Protein AF-A0A3C0MXS0-F1 (afdb_monomer_lite)

Structure (mmCIF, N/CA/C/O backbone):
data_AF-A0A3C0MXS0-F1
#
_entry.id   AF-A0A3C0MXS0-F1
#
loop_
_atom_site.group_PDB
_atom_site.id
_atom_site.type_symbol
_atom_site.label_atom_id
_atom_site.label_alt_id
_atom_site.label_comp_id
_atom_site.label_asym_id
_atom_site.label_entity_id
_atom_site.label_seq_id
_atom_site.pdbx_PDB_ins_code
_atom_site.Cartn_x
_atom_site.Cartn_y
_atom_site.Cartn_z
_atom_site.occupancy
_atom_site.B_iso_or_equiv
_atom_site.auth_seq_id
_atom_site.auth_comp_id
_atom_site.auth_asym_id
_atom_site.auth_atom_id
_atom_site.pdbx_PDB_model_num
ATOM 1 N N . MET A 1 1 ? -32.511 -9.472 58.528 1.00 50.16 1 MET A N 1
ATOM 2 C CA . MET A 1 1 ? -31.928 -8.180 58.091 1.00 50.16 1 MET A CA 1
ATOM 3 C C . MET A 1 1 ? -30.620 -8.311 57.289 1.00 50.16 1 MET A C 1
ATOM 5 O O . MET A 1 1 ? -30.371 -7.444 56.470 1.00 50.16 1 MET A O 1
ATOM 9 N N . LYS A 1 2 ? -29.825 -9.393 57.421 1.00 52.72 2 LYS A N 1
ATOM 10 C CA . LYS A 1 2 ? -28.572 -9.593 56.649 1.00 52.72 2 LYS A CA 1
ATOM 11 C C . LYS A 1 2 ? -28.756 -9.809 55.130 1.00 52.72 2 LYS A C 1
ATOM 13 O O . LYS A 1 2 ? -27.962 -9.302 54.353 1.00 52.72 2 LYS A O 1
ATOM 18 N N . LEU A 1 3 ? -29.851 -10.447 54.701 1.00 53.03 3 LEU A N 1
ATOM 19 C CA . LEU A 1 3 ? -30.110 -10.783 53.286 1.00 53.03 3 LEU A CA 1
ATOM 20 C C . LEU A 1 3 ? -30.201 -9.564 52.338 1.00 53.03 3 LEU A C 1
ATOM 22 O O . LEU A 1 3 ? -29.923 -9.681 51.147 1.00 53.03 3 LEU A O 1
ATOM 26 N N . PHE A 1 4 ? -30.607 -8.397 52.853 1.00 53.41 4 PHE A N 1
ATOM 27 C CA . PHE A 1 4 ? -30.662 -7.153 52.074 1.00 53.41 4 PHE A CA 1
ATOM 28 C C . PHE A 1 4 ? -29.272 -6.540 51.861 1.00 53.41 4 PHE A C 1
ATOM 30 O O . PHE A 1 4 ? -29.034 -5.938 50.819 1.00 53.41 4 PHE A O 1
ATOM 37 N N . SER A 1 5 ? -28.350 -6.743 52.808 1.00 65.69 5 SER A N 1
ATOM 38 C CA . SER A 1 5 ? -26.975 -6.239 52.731 1.00 65.69 5 SER A CA 1
ATOM 39 C C . SER A 1 5 ? -26.182 -6.943 51.629 1.00 65.69 5 SER A C 1
ATOM 41 O O . SER A 1 5 ? -25.520 -6.280 50.839 1.00 65.69 5 SER A O 1
ATOM 43 N N . ASP A 1 6 ? -26.306 -8.269 51.517 1.00 71.19 6 ASP A N 1
ATOM 44 C CA . ASP A 1 6 ? -25.558 -9.053 50.522 1.00 71.19 6 ASP A CA 1
ATOM 45 C C . ASP A 1 6 ? -26.051 -8.790 49.092 1.00 71.19 6 ASP A C 1
ATOM 47 O O . ASP A 1 6 ? -25.260 -8.672 48.157 1.00 71.19 6 ASP A O 1
ATOM 51 N N . ARG A 1 7 ? -27.369 -8.618 48.916 1.00 74.31 7 ARG A N 1
ATOM 52 C CA . ARG A 1 7 ? -27.963 -8.236 47.624 1.00 74.31 7 ARG A CA 1
ATOM 53 C C . ARG A 1 7 ? -27.577 -6.815 47.214 1.00 74.31 7 ARG A C 1
ATOM 55 O O . ARG A 1 7 ? -27.277 -6.588 46.046 1.00 74.31 7 ARG A O 1
ATOM 62 N N . ALA A 1 8 ? -27.551 -5.874 48.159 1.00 76.19 8 ALA A N 1
ATOM 63 C CA . ALA A 1 8 ? -27.102 -4.509 47.897 1.00 76.19 8 ALA A CA 1
ATOM 64 C C . ALA A 1 8 ? -25.614 -4.463 47.509 1.00 76.19 8 ALA A C 1
ATOM 66 O O . ALA A 1 8 ? -25.252 -3.771 46.558 1.00 76.19 8 ALA A O 1
ATOM 67 N N . LEU A 1 9 ? -24.767 -5.252 48.179 1.00 82.19 9 LEU A N 1
ATOM 68 C CA . LEU A 1 9 ? -23.343 -5.365 47.857 1.00 82.19 9 LEU A CA 1
ATOM 69 C C . LEU A 1 9 ? -23.115 -5.983 46.466 1.00 82.19 9 LEU A C 1
ATOM 71 O O . LEU A 1 9 ? -22.268 -5.515 45.706 1.00 82.19 9 LEU A O 1
ATOM 75 N N . ALA A 1 10 ? -23.908 -6.997 46.101 1.00 83.62 10 ALA A N 1
ATOM 76 C CA . ALA A 1 10 ? -23.857 -7.619 44.780 1.00 83.62 10 ALA A CA 1
ATOM 77 C C . ALA A 1 10 ? -24.242 -6.638 43.658 1.00 83.62 10 ALA A C 1
ATOM 79 O O . ALA A 1 10 ? -23.556 -6.577 42.639 1.00 83.62 10 ALA A O 1
ATOM 80 N N . ILE A 1 11 ? -25.294 -5.834 43.857 1.00 87.31 11 ILE A N 1
ATOM 81 C CA . ILE A 1 11 ? -25.726 -4.808 42.892 1.00 87.31 11 ILE A CA 1
ATOM 82 C C . ILE A 1 11 ? -24.671 -3.702 42.758 1.00 87.31 11 ILE A C 1
ATOM 84 O O . ILE A 1 11 ? -24.374 -3.283 41.641 1.00 87.31 11 ILE A O 1
ATOM 88 N N . LEU A 1 12 ? -24.062 -3.268 43.866 1.00 87.75 12 LEU A N 1
ATOM 89 C CA . LEU A 1 12 ? -22.982 -2.279 43.855 1.00 87.75 12 LEU A CA 1
ATOM 90 C C . LEU A 1 12 ? -21.777 -2.770 43.034 1.00 87.75 12 LEU A C 1
ATOM 92 O O . LEU A 1 12 ? -21.273 -2.038 42.184 1.00 87.75 12 LEU A O 1
ATOM 96 N N . ASN A 1 13 ? -21.353 -4.021 43.235 1.00 87.44 13 ASN A N 1
ATOM 97 C CA . ASN A 1 13 ? -20.263 -4.615 42.457 1.00 87.44 13 ASN A CA 1
ATOM 98 C C . ASN A 1 13 ? -20.601 -4.713 40.964 1.00 87.44 13 ASN A C 1
ATOM 100 O O . ASN A 1 13 ? -19.760 -4.399 40.123 1.00 87.44 13 ASN A O 1
ATOM 104 N N . MET A 1 14 ? -21.834 -5.099 40.627 1.00 89.81 14 MET A N 1
ATOM 105 C CA . MET A 1 14 ? -22.325 -5.134 39.243 1.00 89.81 14 MET A CA 1
ATOM 106 C C . MET A 1 14 ? -22.285 -3.742 38.596 1.00 89.81 14 MET A C 1
ATOM 108 O O . MET A 1 14 ? -21.827 -3.593 37.464 1.00 89.81 14 MET A O 1
ATOM 112 N N . LEU A 1 15 ? -22.701 -2.709 39.336 1.00 90.81 15 LEU A N 1
ATOM 113 C CA . LEU A 1 15 ? -22.689 -1.323 38.874 1.00 90.81 15 LEU A CA 1
ATOM 114 C C . LEU A 1 15 ? -21.260 -0.831 38.604 1.00 90.81 15 LEU A C 1
ATOM 116 O O . LEU A 1 15 ? -20.994 -0.283 37.537 1.00 90.81 15 LEU A O 1
ATOM 120 N N . ILE A 1 16 ? -20.332 -1.073 39.535 1.00 91.88 16 ILE A N 1
ATOM 121 C CA . ILE A 1 16 ? -18.916 -0.709 39.379 1.00 91.88 16 ILE A CA 1
ATOM 122 C C . ILE A 1 16 ? -18.326 -1.390 38.141 1.00 91.88 16 ILE A C 1
ATOM 124 O O . ILE A 1 16 ? -17.664 -0.740 37.332 1.00 91.88 16 ILE A O 1
ATOM 128 N N . PHE A 1 17 ? -18.611 -2.678 37.947 1.00 93.38 17 PHE A N 1
ATOM 129 C CA . PHE A 1 17 ? -18.134 -3.424 36.786 1.00 93.38 17 PHE A CA 1
ATOM 130 C C . PHE A 1 17 ? -18.674 -2.851 35.469 1.00 93.38 17 PHE A C 1
ATOM 132 O O . PHE A 1 17 ? -17.926 -2.684 34.507 1.00 93.38 17 PHE A O 1
ATOM 139 N N . CYS A 1 18 ? -19.956 -2.480 35.442 1.00 93.19 18 CYS A N 1
ATOM 140 C CA . CYS A 1 18 ? -20.585 -1.877 34.273 1.00 93.19 18 CYS A CA 1
ATOM 141 C C . CYS A 1 18 ? -19.977 -0.504 33.932 1.00 93.19 18 CYS A C 1
ATOM 143 O O . CYS A 1 18 ? -19.749 -0.214 32.759 1.00 93.19 18 CYS A O 1
ATOM 145 N N . VAL A 1 19 ? -19.663 0.318 34.942 1.00 94.12 19 VAL A N 1
ATOM 146 C CA . VAL A 1 19 ? -18.995 1.621 34.760 1.00 94.12 19 VAL A CA 1
ATOM 147 C C . VAL A 1 19 ? -17.570 1.450 34.229 1.00 94.12 19 VAL A C 1
ATOM 149 O O . VAL A 1 19 ? -17.149 2.173 33.330 1.00 94.12 19 VAL A O 1
ATOM 152 N N . ILE A 1 20 ? -16.821 0.469 34.736 1.00 94.75 20 ILE A N 1
ATOM 153 C CA . ILE A 1 20 ? -15.473 0.178 34.232 1.00 94.75 20 ILE A CA 1
ATOM 154 C C . ILE A 1 20 ? -15.535 -0.255 32.759 1.00 94.75 20 ILE A C 1
ATOM 156 O O . ILE A 1 20 ? -14.744 0.220 31.942 1.00 94.75 20 ILE A O 1
ATOM 160 N N . PHE A 1 21 ? -16.504 -1.101 32.394 1.00 94.88 21 PHE A N 1
ATOM 161 C CA . PHE A 1 21 ? -16.688 -1.558 31.015 1.00 94.88 21 PHE A CA 1
ATOM 162 C C . PHE A 1 21 ? -17.042 -0.429 30.043 1.00 94.88 21 PHE A C 1
ATOM 164 O O . PHE A 1 21 ? -16.503 -0.390 28.935 1.00 94.88 21 PHE A O 1
ATOM 171 N N . THR A 1 22 ? -17.910 0.508 30.433 1.00 94.75 22 THR A N 1
ATOM 172 C CA . THR A 1 22 ? -18.276 1.636 29.563 1.00 94.75 22 THR A CA 1
ATOM 173 C C . THR A 1 22 ? -17.099 2.579 29.330 1.00 94.75 22 THR A C 1
ATOM 175 O O . THR A 1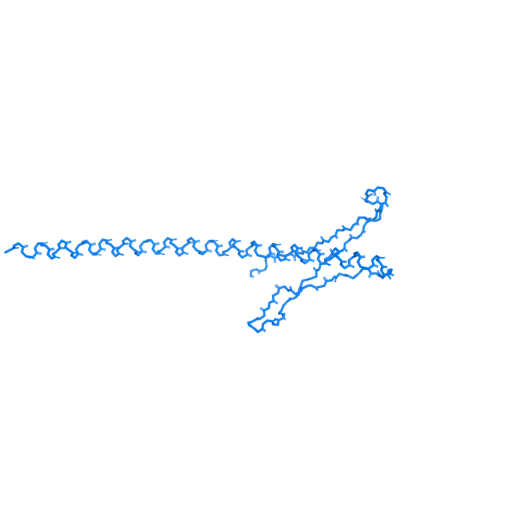 22 ? -16.865 2.987 28.190 1.00 94.75 22 THR A O 1
ATOM 178 N N . VAL A 1 23 ? -16.302 2.865 30.364 1.00 94.94 23 VAL A N 1
ATOM 179 C CA . VAL A 1 23 ? -15.087 3.684 30.227 1.00 94.94 23 VAL A CA 1
ATOM 180 C C . VAL A 1 23 ? -14.059 2.990 29.330 1.00 94.94 23 VAL A C 1
ATOM 182 O O . VAL A 1 23 ? -13.552 3.609 28.393 1.00 94.94 23 VAL A O 1
ATOM 185 N N . LEU A 1 24 ? -13.796 1.696 29.550 1.00 95.12 24 LEU A N 1
ATOM 186 C CA . LEU A 1 24 ? -12.882 0.913 28.710 1.00 95.12 24 LEU A CA 1
ATOM 187 C C . LEU A 1 24 ? -13.334 0.887 27.247 1.00 95.12 24 LEU A C 1
ATOM 189 O O . LEU A 1 24 ? -12.519 1.102 26.351 1.00 95.12 24 LEU A O 1
ATOM 193 N N . SER A 1 25 ? -14.631 0.693 26.996 1.00 94.38 25 SER A N 1
ATOM 194 C CA . SER A 1 25 ? -15.186 0.726 25.641 1.00 94.38 25 SER A CA 1
ATOM 195 C C . SER A 1 25 ? -14.962 2.080 24.962 1.00 94.38 25 SER A C 1
ATOM 197 O O . SER A 1 25 ? -14.625 2.118 23.778 1.00 94.38 25 SER A O 1
ATOM 199 N N . GLY A 1 26 ? -15.118 3.189 25.692 1.00 94.75 26 GLY A N 1
ATOM 200 C CA . GLY A 1 26 ? -14.848 4.530 25.167 1.00 94.75 26 GLY A CA 1
ATOM 201 C C . GLY A 1 26 ? -13.384 4.717 24.757 1.00 94.75 26 GLY A C 1
ATOM 202 O O . GLY A 1 26 ? -13.103 5.223 23.669 1.00 94.75 26 GLY A O 1
ATOM 203 N N . VAL A 1 27 ? -12.449 4.243 25.586 1.00 94.69 27 VAL A N 1
ATOM 204 C CA . VAL A 1 27 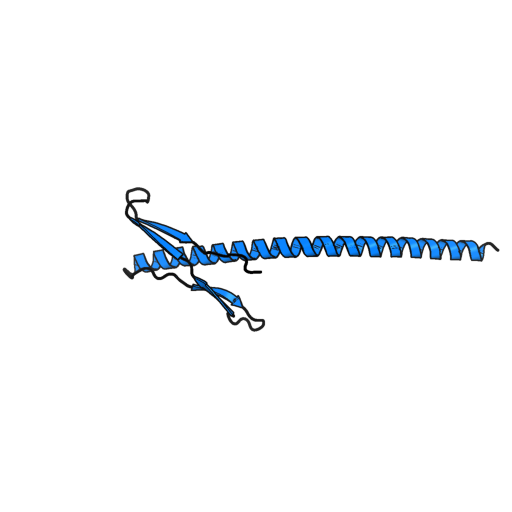? -11.005 4.305 25.298 1.00 94.69 27 VAL A CA 1
ATOM 205 C C . VAL A 1 27 ? -10.642 3.456 24.078 1.00 94.69 27 VAL A C 1
ATOM 207 O O . VAL A 1 27 ? -9.915 3.922 23.200 1.00 94.69 27 VAL A O 1
ATOM 210 N N . ILE A 1 28 ? -11.178 2.235 23.979 1.00 95.06 28 ILE A N 1
ATOM 211 C CA . ILE A 1 28 ? -10.933 1.344 22.836 1.00 95.06 28 ILE A CA 1
ATOM 212 C C . ILE A 1 28 ? -11.411 1.995 21.535 1.00 95.06 28 ILE A C 1
ATOM 214 O O . ILE A 1 28 ? -10.681 1.981 20.545 1.00 95.06 28 ILE A O 1
ATOM 218 N N . LEU A 1 29 ? -12.594 2.619 21.530 1.00 94.31 29 LEU A N 1
ATOM 219 C CA . LEU A 1 29 ? -13.124 3.288 20.340 1.00 94.31 29 LEU A CA 1
ATOM 220 C C . LEU A 1 29 ? -12.200 4.422 19.862 1.00 94.31 29 LEU A C 1
ATOM 222 O O . LEU A 1 29 ? -11.933 4.554 18.664 1.00 94.31 29 LEU A O 1
ATOM 226 N N . ALA A 1 30 ? -11.675 5.217 20.799 1.00 90.19 30 ALA A N 1
ATOM 227 C CA . ALA A 1 30 ? -10.741 6.297 20.494 1.00 90.19 30 ALA A CA 1
ATOM 228 C C . ALA A 1 30 ? -9.421 5.764 19.910 1.00 90.19 30 ALA A C 1
ATOM 230 O O . ALA A 1 30 ? -8.928 6.288 18.905 1.00 90.19 30 ALA A O 1
ATOM 231 N N . LEU A 1 31 ? -8.879 4.688 20.489 1.00 92.88 31 LEU A N 1
ATOM 232 C CA . LEU A 1 31 ? -7.664 4.040 19.994 1.00 92.88 31 LEU A CA 1
ATOM 233 C C . LEU A 1 31 ? -7.867 3.469 18.590 1.00 92.88 31 LEU A C 1
ATOM 235 O O . LEU A 1 31 ? -7.079 3.779 17.695 1.00 92.88 31 LEU A O 1
ATOM 239 N N . VAL A 1 32 ? -8.936 2.702 18.367 1.00 94.44 32 VAL A N 1
ATOM 240 C CA . VAL A 1 32 ? -9.236 2.100 17.058 1.00 94.44 32 VAL A CA 1
ATOM 241 C C . VAL A 1 32 ? -9.353 3.182 15.987 1.00 94.44 32 VAL A C 1
ATOM 243 O O . VAL A 1 32 ? -8.709 3.065 14.951 1.00 94.44 32 VAL A O 1
ATOM 246 N N . SER A 1 33 ? -10.061 4.281 16.264 1.00 91.81 33 SER A N 1
ATOM 247 C CA . SER A 1 33 ? -10.170 5.416 15.336 1.00 91.81 33 SER A CA 1
ATOM 248 C C . SER A 1 33 ? -8.799 5.984 14.931 1.00 91.81 33 SER A C 1
ATOM 250 O O . SER A 1 33 ? -8.537 6.229 13.748 1.00 91.81 33 SER A O 1
ATOM 252 N N . SER A 1 34 ? -7.881 6.134 15.893 1.00 90.56 34 SER A N 1
ATOM 253 C CA . SER A 1 34 ? -6.518 6.604 15.617 1.00 90.56 34 SER A CA 1
ATOM 254 C C . SER A 1 34 ? -5.711 5.605 14.775 1.00 90.56 34 SER A C 1
ATOM 256 O O . SER A 1 34 ? -5.066 5.999 13.798 1.00 90.56 34 SER A O 1
ATOM 258 N N . HIS A 1 35 ? -5.810 4.309 15.086 1.00 90.88 35 HIS A N 1
ATOM 259 C CA . HIS A 1 35 ? -5.141 3.245 14.342 1.00 90.88 35 HIS A CA 1
ATOM 260 C C . HIS A 1 35 ? -5.668 3.137 12.911 1.00 90.88 35 HIS A C 1
ATOM 262 O O . HIS A 1 35 ? -4.868 2.996 11.988 1.00 90.88 35 HIS A O 1
ATOM 268 N N . THR A 1 36 ? -6.979 3.272 12.694 1.00 88.25 36 THR A N 1
ATOM 269 C CA . THR A 1 36 ? -7.571 3.247 11.351 1.00 88.25 36 THR A CA 1
ATOM 270 C C . THR A 1 36 ? -7.001 4.361 10.475 1.00 88.25 36 THR A C 1
ATOM 272 O O . THR A 1 36 ? -6.597 4.090 9.348 1.00 88.25 36 THR A O 1
ATOM 275 N N . ARG A 1 37 ? -6.864 5.587 10.999 1.00 87.12 37 ARG A N 1
ATOM 276 C CA . ARG A 1 37 ? -6.276 6.718 10.253 1.00 87.12 37 ARG A CA 1
ATOM 277 C C . ARG A 1 37 ? -4.804 6.495 9.898 1.00 87.12 37 ARG A C 1
ATOM 279 O O . ARG A 1 37 ? -4.368 6.804 8.785 1.00 87.12 37 ARG A O 1
ATOM 286 N N . GLN A 1 38 ? -4.027 5.948 10.832 1.00 88.81 38 GLN A N 1
ATOM 287 C CA . GLN A 1 38 ? -2.627 5.608 10.568 1.00 88.81 38 GLN A CA 1
ATOM 288 C C . GLN A 1 38 ? -2.511 4.489 9.529 1.00 88.81 38 GLN A C 1
ATOM 290 O O . GLN A 1 38 ? -1.722 4.596 8.589 1.00 88.81 38 GLN A O 1
ATOM 295 N N . MET A 1 39 ? -3.326 3.441 9.659 1.00 88.56 39 MET A N 1
ATOM 296 C CA . MET A 1 39 ? -3.345 2.318 8.726 1.00 88.56 39 MET A CA 1
ATOM 297 C C . MET A 1 39 ? -3.746 2.770 7.323 1.00 88.56 39 MET A C 1
ATOM 299 O O . MET A 1 39 ? -3.102 2.393 6.349 1.00 88.56 39 MET A O 1
ATOM 303 N N . GLU A 1 40 ? -4.748 3.638 7.214 1.00 86.88 40 GLU A N 1
ATOM 304 C CA . GLU A 1 40 ? -5.167 4.233 5.950 1.00 86.88 40 GLU A CA 1
ATOM 305 C C . GLU A 1 40 ? -4.022 5.008 5.282 1.00 86.88 40 GLU A C 1
ATOM 307 O O . GLU A 1 40 ? -3.758 4.839 4.089 1.00 86.88 40 GLU A O 1
ATOM 312 N N . THR A 1 41 ? -3.288 5.806 6.059 1.00 86.44 41 THR A N 1
ATOM 313 C CA . THR A 1 41 ? -2.117 6.541 5.561 1.00 86.44 41 THR A CA 1
ATOM 314 C C . THR A 1 41 ? -1.031 5.587 5.063 1.00 86.44 41 THR A C 1
ATOM 316 O O . THR A 1 41 ? -0.474 5.792 3.983 1.00 86.44 41 THR A O 1
ATOM 319 N N . ASN A 1 42 ? -0.753 4.515 5.808 1.00 88.19 42 ASN A N 1
ATOM 320 C CA . ASN A 1 42 ? 0.246 3.519 5.426 1.00 88.19 42 ASN A CA 1
ATOM 321 C C . ASN A 1 42 ? -0.159 2.761 4.156 1.00 88.19 42 ASN A C 1
ATOM 323 O O . ASN A 1 42 ? 0.646 2.656 3.235 1.00 88.19 42 ASN A O 1
ATOM 327 N N . ILE A 1 43 ? -1.418 2.328 4.045 1.00 87.94 43 ILE A N 1
ATOM 328 C CA . ILE A 1 43 ? -1.944 1.678 2.836 1.00 87.94 43 ILE A CA 1
ATOM 329 C C . ILE A 1 43 ? -1.795 2.601 1.623 1.00 87.94 43 ILE A C 1
ATOM 331 O O . ILE A 1 43 ? -1.351 2.161 0.563 1.00 87.94 43 ILE A O 1
ATOM 335 N N . ARG A 1 44 ? -2.124 3.892 1.759 1.00 83.38 44 ARG A N 1
ATOM 336 C CA . ARG A 1 44 ? -1.984 4.871 0.668 1.00 83.38 44 ARG A CA 1
ATOM 337 C C . ARG A 1 44 ? -0.524 5.050 0.240 1.00 83.38 44 ARG A C 1
ATOM 339 O O . ARG A 1 44 ? -0.261 5.096 -0.958 1.00 83.38 44 ARG A O 1
ATOM 346 N N . ARG A 1 45 ? 0.419 5.094 1.188 1.00 85.12 45 ARG A N 1
ATOM 347 C CA . ARG A 1 45 ? 1.865 5.157 0.902 1.00 85.12 45 ARG A CA 1
ATOM 348 C C . ARG A 1 45 ? 2.359 3.917 0.169 1.00 85.12 45 ARG A C 1
ATOM 350 O O . ARG A 1 45 ? 3.051 4.040 -0.836 1.00 85.12 45 ARG A O 1
ATOM 357 N N . THR A 1 46 ? 1.966 2.734 0.630 1.00 88.38 46 THR A N 1
ATOM 358 C CA . THR A 1 46 ? 2.314 1.468 -0.020 1.0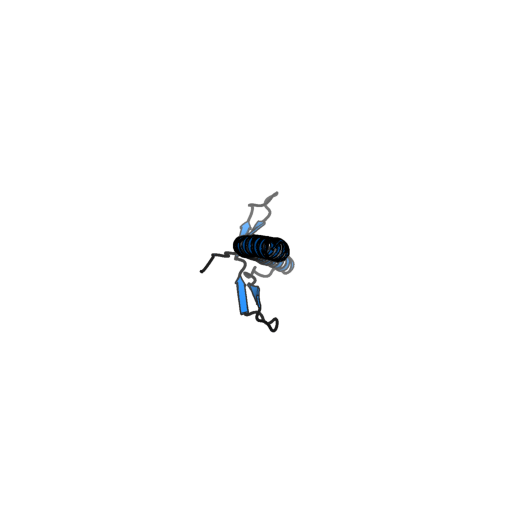0 88.38 46 THR A CA 1
ATOM 359 C C . THR A 1 46 ? 1.747 1.402 -1.437 1.00 88.38 46 THR A C 1
ATOM 361 O O . THR A 1 46 ? 2.466 1.059 -2.370 1.00 88.38 46 THR A O 1
ATOM 364 N N . LYS A 1 47 ? 0.490 1.814 -1.638 1.00 86.38 47 LYS A N 1
ATOM 365 C CA . LYS A 1 47 ? -0.095 1.936 -2.980 1.00 86.38 47 LYS A CA 1
ATOM 366 C C . LYS A 1 47 ? 0.692 2.910 -3.857 1.00 86.38 47 LYS A C 1
ATOM 368 O O . LYS A 1 47 ? 1.031 2.556 -4.978 1.00 86.38 47 LYS A O 1
ATOM 373 N N . ALA A 1 48 ? 1.035 4.097 -3.348 1.00 85.62 48 ALA A N 1
ATOM 374 C CA . ALA A 1 48 ? 1.843 5.079 -4.078 1.00 85.62 48 ALA A CA 1
ATOM 375 C C . ALA A 1 48 ? 3.197 4.511 -4.516 1.00 85.62 48 ALA A C 1
ATOM 377 O O . ALA A 1 48 ? 3.619 4.741 -5.648 1.00 85.62 48 ALA A O 1
ATOM 378 N N . PHE A 1 49 ? 3.849 3.741 -3.642 1.00 87.88 49 PHE A N 1
ATOM 379 C CA . PHE A 1 49 ? 5.093 3.054 -3.963 1.00 87.88 49 PHE A CA 1
ATOM 380 C C . PHE A 1 49 ? 4.911 2.068 -5.125 1.00 87.88 49 PHE A C 1
ATOM 382 O O . PHE A 1 49 ? 5.666 2.128 -6.090 1.00 87.88 49 PHE A O 1
ATOM 389 N N . TYR A 1 50 ? 3.871 1.231 -5.100 1.00 88.50 50 TYR A N 1
ATOM 390 C CA . TYR A 1 50 ? 3.599 0.306 -6.205 1.00 88.50 50 TYR A CA 1
ATOM 391 C C . TYR A 1 50 ? 3.280 1.014 -7.528 1.00 88.50 50 TYR A C 1
ATOM 393 O O . TYR A 1 50 ? 3.706 0.550 -8.583 1.00 88.50 50 TYR A O 1
ATOM 401 N N . VAL A 1 51 ? 2.581 2.154 -7.491 1.00 88.31 51 VAL A N 1
ATOM 402 C CA . VAL A 1 51 ? 2.350 2.966 -8.698 1.00 88.31 51 VAL A CA 1
ATOM 403 C C . VAL A 1 51 ? 3.666 3.526 -9.244 1.00 88.31 51 VAL A C 1
ATOM 405 O O . VAL A 1 51 ? 3.932 3.420 -10.440 1.00 88.31 51 VAL A O 1
ATOM 408 N N . SER A 1 52 ? 4.525 4.048 -8.368 1.00 87.12 52 SER A N 1
ATOM 409 C CA . SER A 1 52 ? 5.880 4.484 -8.721 1.00 87.12 52 SER A CA 1
ATOM 410 C C . SER A 1 52 ? 6.680 3.358 -9.389 1.00 87.12 52 SER A C 1
ATOM 412 O O . SER A 1 52 ? 7.241 3.558 -10.468 1.00 87.12 52 SER A O 1
ATOM 414 N N . GLU A 1 53 ? 6.683 2.162 -8.803 1.00 87.75 53 GLU A N 1
ATOM 415 C CA . GLU A 1 53 ? 7.403 1.005 -9.343 1.00 87.75 53 GLU A CA 1
ATOM 416 C C . GLU A 1 53 ? 6.868 0.558 -10.707 1.00 87.75 53 GLU A C 1
ATOM 418 O O . GLU A 1 53 ? 7.655 0.259 -11.604 1.00 87.75 53 GLU A O 1
ATOM 423 N N . ALA A 1 54 ? 5.552 0.599 -10.925 1.00 86.56 54 ALA A N 1
ATOM 424 C CA . ALA A 1 54 ? 4.978 0.342 -12.246 1.00 86.56 54 ALA A CA 1
ATOM 425 C C . ALA A 1 54 ? 5.499 1.335 -13.305 1.00 86.56 54 ALA A C 1
ATOM 427 O O . ALA A 1 54 ? 5.773 0.939 -14.439 1.00 86.56 54 ALA A O 1
ATOM 428 N N . GLY A 1 55 ? 5.712 2.600 -12.921 1.00 86.19 55 GLY A N 1
ATOM 429 C CA . GLY A 1 55 ? 6.416 3.608 -13.723 1.00 86.19 55 GLY A CA 1
ATOM 430 C C . GLY A 1 55 ? 7.822 3.181 -14.137 1.00 86.19 55 GLY A C 1
ATOM 431 O O . GLY A 1 55 ? 8.177 3.251 -15.317 1.00 86.19 55 GLY A O 1
ATOM 432 N N . ASN A 1 56 ? 8.610 2.676 -13.188 1.00 87.25 56 ASN A N 1
ATOM 433 C CA . ASN A 1 56 ? 9.963 2.186 -13.456 1.00 87.25 56 ASN A CA 1
ATOM 434 C C . ASN A 1 56 ? 9.943 0.967 -14.394 1.00 87.25 56 ASN A C 1
ATOM 436 O O . ASN A 1 56 ? 10.686 0.933 -15.373 1.00 87.25 56 ASN A O 1
ATOM 440 N N . VAL A 1 57 ? 9.054 -0.003 -14.160 1.00 88.44 57 VAL A N 1
ATOM 441 C CA . VAL A 1 57 ? 8.926 -1.209 -15.001 1.00 88.44 57 VAL A CA 1
ATOM 442 C C . VAL A 1 57 ? 8.516 -0.863 -16.433 1.00 88.44 57 VAL A C 1
ATOM 444 O O . VAL A 1 57 ? 9.136 -1.352 -17.378 1.00 88.44 57 VAL A O 1
ATOM 447 N N . ALA A 1 58 ? 7.527 0.018 -16.611 1.00 85.69 58 ALA A N 1
ATOM 448 C CA . ALA A 1 58 ? 7.126 0.497 -17.934 1.00 85.69 58 ALA A CA 1
ATOM 449 C C . ALA A 1 58 ? 8.284 1.199 -18.657 1.00 85.69 58 ALA A C 1
ATOM 451 O O . ALA A 1 58 ? 8.438 1.073 -19.876 1.00 85.69 58 ALA A O 1
ATOM 452 N N . SER A 1 59 ? 9.137 1.890 -17.896 1.00 83.19 59 SER A N 1
ATOM 453 C CA . SER A 1 59 ? 10.345 2.504 -18.432 1.00 83.19 59 SER A CA 1
ATOM 454 C C . SER A 1 59 ? 11.330 1.449 -18.929 1.00 83.19 59 SER A C 1
ATOM 456 O O . SER A 1 59 ? 11.769 1.505 -20.071 1.00 83.19 59 SER A O 1
ATOM 458 N N . TYR A 1 60 ? 11.630 0.422 -18.135 1.00 85.75 60 TYR A N 1
ATOM 459 C CA . TYR A 1 60 ? 12.529 -0.650 -18.571 1.00 85.75 60 TYR A CA 1
ATOM 460 C C . TYR A 1 60 ? 12.012 -1.423 -19.797 1.00 85.75 60 TYR A C 1
ATOM 462 O O . TYR A 1 60 ? 12.796 -1.733 -20.695 1.00 85.75 60 TYR A O 1
ATOM 470 N N . ASP A 1 61 ? 10.707 -1.697 -19.884 1.00 86.69 61 ASP A N 1
ATOM 471 C CA . ASP A 1 61 ? 10.124 -2.367 -21.059 1.00 86.69 61 ASP A CA 1
ATOM 472 C C . ASP A 1 61 ? 10.201 -1.487 -22.318 1.00 86.69 61 ASP A C 1
ATOM 474 O O . ASP A 1 61 ? 10.549 -1.964 -23.398 1.00 86.69 61 ASP A O 1
ATOM 478 N N . SER A 1 62 ? 9.976 -0.181 -22.178 1.00 84.06 62 SER A N 1
ATOM 479 C CA . SER A 1 62 ? 10.108 0.780 -23.279 1.00 84.06 62 SER A CA 1
ATOM 480 C C . SER A 1 62 ? 11.552 0.868 -23.799 1.00 84.06 62 SER A C 1
ATOM 482 O O . SER A 1 62 ? 11.758 0.887 -25.013 1.00 84.06 62 SER A O 1
ATOM 484 N N . PHE A 1 63 ? 12.557 0.809 -22.907 1.00 80.00 63 PHE A N 1
ATOM 485 C CA . PHE A 1 63 ? 13.973 0.698 -23.294 1.00 80.00 63 PHE A CA 1
ATOM 486 C C . PHE A 1 63 ? 14.241 -0.581 -24.086 1.00 80.00 63 PHE A C 1
ATOM 488 O O . PHE A 1 63 ? 14.920 -0.545 -25.108 1.00 80.00 63 PHE A O 1
ATOM 495 N N . ARG A 1 64 ? 13.682 -1.713 -23.645 1.00 82.81 64 ARG A N 1
ATOM 496 C CA . ARG A 1 64 ? 13.831 -2.993 -24.347 1.00 82.81 64 ARG A CA 1
ATOM 497 C C . ARG A 1 64 ? 13.216 -2.959 -25.748 1.00 82.81 64 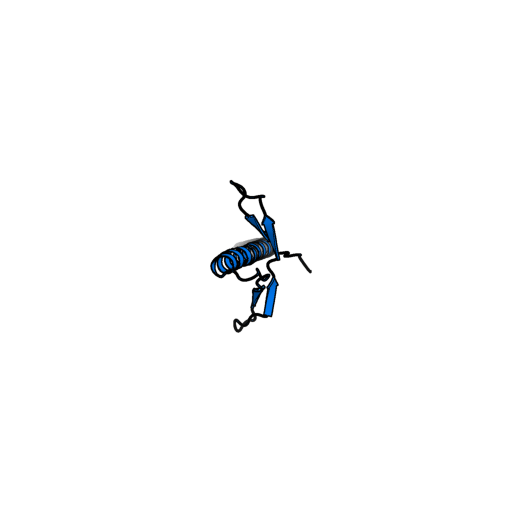ARG A C 1
ATOM 499 O O . ARG A 1 64 ? 13.738 -3.603 -26.654 1.00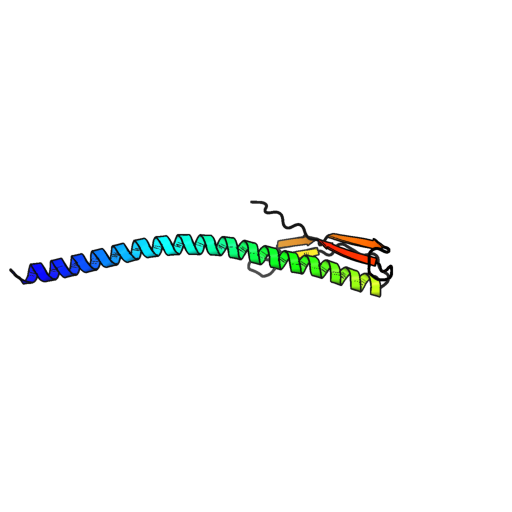 82.81 64 ARG A O 1
ATOM 506 N N . ARG A 1 65 ? 12.098 -2.251 -25.922 1.00 86.56 65 ARG A N 1
ATOM 507 C CA . ARG A 1 65 ? 11.338 -2.211 -27.181 1.00 86.56 65 ARG A CA 1
ATOM 508 C C . ARG A 1 65 ? 11.690 -1.032 -28.091 1.00 86.56 65 ARG A C 1
ATOM 510 O O . ARG A 1 65 ? 11.128 -0.954 -29.177 1.00 86.56 65 ARG A O 1
ATOM 517 N N . ASN A 1 66 ? 12.597 -0.140 -27.681 1.00 80.88 66 ASN A N 1
ATOM 518 C CA . ASN A 1 66 ? 12.886 1.128 -28.368 1.00 80.88 66 ASN A CA 1
ATOM 519 C C . ASN A 1 66 ? 11.626 1.980 -28.627 1.00 80.88 66 ASN A C 1
ATOM 521 O O . ASN A 1 66 ? 11.491 2.612 -29.673 1.00 80.88 66 ASN A O 1
ATOM 525 N N . VAL A 1 67 ? 10.692 1.996 -27.673 1.00 78.44 67 VAL A N 1
ATOM 526 C CA . VAL A 1 67 ? 9.471 2.819 -27.728 1.00 78.44 67 VAL A CA 1
ATOM 527 C C . VAL A 1 67 ? 9.607 3.979 -26.740 1.00 78.44 67 VAL A C 1
ATOM 529 O O . VAL A 1 67 ? 10.266 3.846 -25.711 1.00 78.44 67 VAL A O 1
ATOM 532 N N . ALA A 1 68 ? 9.005 5.131 -27.046 1.00 71.88 68 ALA A N 1
ATOM 533 C CA . ALA A 1 68 ? 8.986 6.272 -26.133 1.00 71.88 68 ALA A CA 1
ATOM 534 C C . ALA A 1 68 ? 8.282 5.920 -24.808 1.00 71.88 68 ALA A C 1
ATOM 536 O O . ALA A 1 68 ? 7.222 5.294 -24.810 1.00 71.88 68 ALA A O 1
ATOM 537 N N . PHE A 1 69 ? 8.851 6.361 -23.682 1.00 74.38 69 PHE A N 1
ATOM 538 C CA . PHE A 1 69 ? 8.267 6.157 -22.354 1.00 74.38 69 PHE A CA 1
ATOM 539 C C . PHE A 1 69 ? 6.918 6.874 -22.241 1.00 74.38 69 PHE A C 1
ATOM 541 O O . PHE A 1 69 ? 6.838 8.087 -22.435 1.00 74.38 69 PHE A O 1
ATOM 548 N N . SER A 1 70 ? 5.864 6.143 -21.879 1.00 72.56 70 SER A N 1
ATOM 549 C CA . SER A 1 70 ? 4.578 6.732 -21.495 1.00 72.56 70 SER A CA 1
ATOM 550 C C . SER A 1 70 ? 4.436 6.711 -19.979 1.00 72.56 70 SER A C 1
ATOM 552 O O . SER A 1 70 ? 4.772 5.696 -19.378 1.00 72.56 70 SER A O 1
ATOM 554 N N . ASN A 1 71 ? 3.883 7.763 -19.372 1.00 80.56 71 ASN A N 1
ATOM 555 C CA . ASN A 1 71 ? 3.516 7.778 -17.951 1.00 80.56 71 ASN A CA 1
ATOM 556 C C . ASN A 1 71 ? 2.411 6.737 -17.686 1.00 80.56 71 ASN A C 1
ATOM 558 O O . ASN A 1 71 ? 1.252 7.001 -18.031 1.00 80.56 71 ASN A O 1
ATOM 562 N N . PRO A 1 72 ? 2.718 5.554 -17.117 1.00 83.69 72 PRO A N 1
ATOM 563 C CA . PRO A 1 72 ? 1.710 4.521 -16.966 1.00 83.69 72 PRO A CA 1
ATOM 564 C C . PRO A 1 72 ? 0.723 4.922 -15.873 1.00 83.69 72 PRO A C 1
ATOM 566 O O . PRO A 1 72 ? 1.081 5.541 -14.868 1.00 83.69 72 PRO A O 1
ATOM 569 N N . SER A 1 73 ? -0.538 4.559 -16.076 1.00 85.94 73 SER A N 1
ATOM 570 C CA . SER A 1 73 ? -1.588 4.733 -15.077 1.00 85.94 73 SER A CA 1
ATOM 571 C C . SER A 1 73 ? -1.884 3.401 -14.409 1.00 85.94 73 SER A C 1
ATOM 573 O O . SER A 1 73 ? -2.055 2.394 -15.089 1.00 85.94 73 SER A O 1
ATOM 575 N N . VAL A 1 74 ? -1.958 3.408 -13.081 1.00 85.19 74 VAL A N 1
ATOM 576 C CA . VAL A 1 74 ? -2.260 2.220 -12.275 1.00 85.19 74 VAL A CA 1
ATOM 577 C C . VAL A 1 74 ? -3.570 2.432 -11.534 1.00 85.19 74 VAL A C 1
ATOM 579 O O . VAL A 1 74 ? -3.865 3.532 -11.061 1.00 85.19 74 VAL A O 1
ATOM 582 N N . GLU A 1 75 ? -4.363 1.375 -11.436 1.00 86.62 75 GLU A N 1
ATOM 583 C CA . GLU A 1 75 ? -5.613 1.355 -10.684 1.00 86.62 75 GLU A CA 1
ATOM 584 C C . GLU A 1 75 ? -5.353 1.626 -9.196 1.00 86.62 75 GLU A C 1
ATOM 586 O O . GLU A 1 75 ? -4.501 1.015 -8.552 1.00 86.62 75 GLU A O 1
ATOM 591 N N . TRP A 1 76 ? -6.074 2.596 -8.644 1.00 80.12 76 TRP A N 1
ATOM 592 C CA . TRP A 1 76 ? -5.811 3.164 -7.322 1.00 80.12 76 TRP A CA 1
ATOM 593 C C . TRP A 1 76 ? -6.868 2.774 -6.289 1.00 80.12 76 TRP A C 1
ATOM 595 O O . TRP A 1 76 ? -6.572 2.464 -5.122 1.00 80.12 76 TRP A O 1
ATOM 605 N N . SER A 1 77 ? -8.124 2.793 -6.723 1.00 82.38 77 SER A N 1
ATOM 606 C CA . SER A 1 77 ? -9.287 2.423 -5.929 1.00 82.38 77 SER A CA 1
ATOM 607 C C . SER A 1 77 ? -10.221 1.552 -6.744 1.00 82.38 77 SER A C 1
ATOM 609 O O . SER A 1 77 ? -10.253 1.650 -7.967 1.00 82.38 77 SER A O 1
ATOM 611 N N . PHE A 1 78 ? -10.992 0.732 -6.038 1.00 85.69 78 PHE A N 1
ATOM 612 C CA . PHE A 1 78 ? -11.945 -0.206 -6.608 1.00 85.69 78 PHE A CA 1
ATOM 613 C C . PHE A 1 78 ? -13.301 -0.023 -5.925 1.00 85.69 78 PHE A C 1
ATOM 615 O O . PHE A 1 78 ? -13.357 0.388 -4.763 1.00 85.69 78 PHE A O 1
ATOM 622 N N . ASN A 1 79 ? -14.392 -0.298 -6.633 1.00 88.31 79 ASN A N 1
ATOM 623 C CA . ASN A 1 79 ? -15.717 -0.390 -6.024 1.00 88.31 79 ASN A CA 1
ATOM 624 C C . ASN A 1 79 ? -15.897 -1.750 -5.317 1.00 88.31 79 ASN A C 1
ATOM 626 O O . ASN A 1 79 ? -15.037 -2.626 -5.391 1.00 88.31 79 ASN A O 1
ATOM 630 N N . ALA A 1 80 ? -17.042 -1.950 -4.658 1.00 88.69 80 ALA A N 1
ATOM 631 C CA . ALA A 1 80 ? -17.364 -3.210 -3.978 1.00 88.69 80 ALA A CA 1
ATOM 632 C C . ALA A 1 80 ? -17.423 -4.436 -4.917 1.00 88.69 80 ALA A C 1
ATOM 634 O O . ALA A 1 80 ? -17.312 -5.563 -4.449 1.00 88.69 80 ALA A O 1
ATOM 635 N N . ALA A 1 81 ? -17.576 -4.221 -6.228 1.00 89.94 81 ALA A N 1
ATOM 636 C CA . ALA A 1 81 ? -17.573 -5.266 -7.251 1.00 89.94 81 ALA A CA 1
ATOM 637 C C . ALA A 1 81 ? -16.173 -5.540 -7.840 1.00 89.94 81 ALA A C 1
ATOM 639 O O . ALA A 1 81 ? -16.048 -6.370 -8.734 1.00 89.94 81 ALA A O 1
ATOM 640 N N . GLY A 1 82 ? -15.127 -4.851 -7.367 1.00 84.06 82 GLY A N 1
ATOM 641 C CA . GLY A 1 82 ? -13.754 -5.019 -7.850 1.00 84.06 82 GLY A CA 1
ATOM 642 C C . GLY A 1 82 ? -13.417 -4.247 -9.129 1.00 84.06 82 GLY A C 1
ATOM 643 O O . GLY A 1 82 ? -12.327 -4.425 -9.658 1.00 84.06 82 GLY A O 1
ATOM 644 N N . ASN A 1 83 ? -14.297 -3.368 -9.618 1.00 88.69 83 ASN A N 1
ATOM 645 C CA . ASN A 1 83 ? -13.997 -2.521 -10.775 1.00 88.69 83 ASN A CA 1
ATOM 646 C C . ASN A 1 83 ? -13.195 -1.286 -10.344 1.00 88.69 83 ASN A C 1
ATOM 648 O O . ASN A 1 83 ? -13.551 -0.673 -9.329 1.00 88.69 83 ASN A O 1
ATOM 652 N N . PRO A 1 84 ? -12.170 -0.872 -11.107 1.00 85.50 84 PRO A N 1
ATOM 653 C CA . PRO A 1 84 ? -11.390 0.316 -10.794 1.00 85.50 84 PRO A CA 1
ATOM 654 C C . PRO A 1 84 ? -12.263 1.575 -10.860 1.00 85.50 84 PRO A C 1
ATOM 656 O O . PRO A 1 84 ? -13.003 1.800 -11.815 1.00 85.50 84 PRO A O 1
ATOM 659 N N . THR A 1 85 ? -12.181 2.409 -9.828 1.00 86.62 85 THR A N 1
ATOM 660 C CA . THR A 1 85 ? -12.926 3.674 -9.704 1.00 86.62 85 THR A CA 1
ATOM 661 C C . THR A 1 85 ? -12.040 4.903 -9.838 1.00 86.62 85 THR A C 1
ATOM 663 O O . THR A 1 85 ? -12.536 5.987 -10.125 1.00 86.62 85 THR A O 1
ATOM 666 N N . ALA A 1 86 ? -10.732 4.748 -9.645 1.00 84.00 86 ALA A N 1
ATOM 667 C CA . ALA A 1 86 ? -9.754 5.791 -9.904 1.00 84.00 86 ALA A CA 1
ATOM 668 C C . ALA A 1 86 ? -8.439 5.163 -10.352 1.00 84.00 86 ALA A C 1
ATOM 670 O O . ALA A 1 86 ? -8.065 4.087 -9.884 1.00 84.00 86 ALA A O 1
ATOM 671 N N . THR A 1 87 ? -7.711 5.875 -11.202 1.00 84.81 87 THR A N 1
ATOM 672 C CA . THR A 1 87 ? -6.334 5.557 -11.578 1.00 84.81 87 THR A CA 1
ATOM 673 C C . THR A 1 87 ? -5.407 6.676 -11.116 1.00 84.81 87 THR A C 1
ATOM 675 O O . THR A 1 87 ? -5.821 7.824 -10.925 1.00 84.81 87 THR A O 1
ATOM 678 N N . LYS A 1 88 ? -4.136 6.345 -10.897 1.00 84.56 88 LYS A N 1
ATOM 679 C CA . LYS A 1 88 ? -3.080 7.322 -10.632 1.00 84.56 88 LYS A CA 1
ATOM 680 C C . LYS A 1 88 ? -1.961 7.170 -11.659 1.00 84.56 88 LYS A C 1
ATOM 682 O O . LYS A 1 88 ? -1.489 6.049 -11.853 1.00 84.56 88 LYS A O 1
ATOM 687 N N . PRO A 1 89 ? -1.534 8.267 -12.306 1.00 85.50 89 PRO A N 1
ATOM 688 C CA . PRO A 1 89 ? -0.383 8.239 -13.189 1.00 85.50 89 PRO A CA 1
ATOM 689 C C . PRO A 1 89 ? 0.914 8.231 -12.375 1.00 85.50 89 PRO A C 1
ATOM 691 O O . PRO A 1 89 ? 1.055 8.982 -11.404 1.00 85.50 89 PRO A O 1
ATOM 694 N N . ALA A 1 90 ? 1.873 7.419 -12.808 1.00 87.06 90 ALA A N 1
ATOM 695 C CA . ALA A 1 90 ? 3.262 7.536 -12.397 1.00 87.06 90 ALA A CA 1
ATOM 696 C C . ALA A 1 90 ? 3.976 8.506 -13.348 1.00 87.06 90 ALA A C 1
ATOM 698 O O . ALA A 1 90 ? 3.995 8.295 -14.560 1.00 87.06 90 ALA A O 1
ATOM 699 N N . ALA A 1 91 ? 4.541 9.583 -12.810 1.00 85.19 91 ALA A N 1
ATOM 700 C CA . ALA A 1 91 ? 5.353 10.524 -13.564 1.00 85.19 91 ALA A CA 1
ATOM 701 C C . ALA A 1 91 ? 6.780 9.984 -13.674 1.00 85.19 91 ALA A C 1
ATOM 703 O O . ALA A 1 91 ? 7.483 9.876 -12.666 1.00 85.19 91 ALA A O 1
ATOM 704 N N . VAL A 1 92 ? 7.200 9.665 -14.894 1.00 85.56 92 VAL A N 1
ATOM 705 C CA . VAL A 1 92 ? 8.537 9.153 -15.195 1.00 85.56 92 VAL A CA 1
ATOM 706 C C . VAL A 1 92 ? 9.390 10.277 -15.772 1.00 85.56 92 VAL A C 1
ATOM 708 O O . VAL A 1 92 ? 9.019 10.913 -16.756 1.00 85.56 92 VAL A O 1
ATOM 711 N N . VAL A 1 93 ? 10.563 10.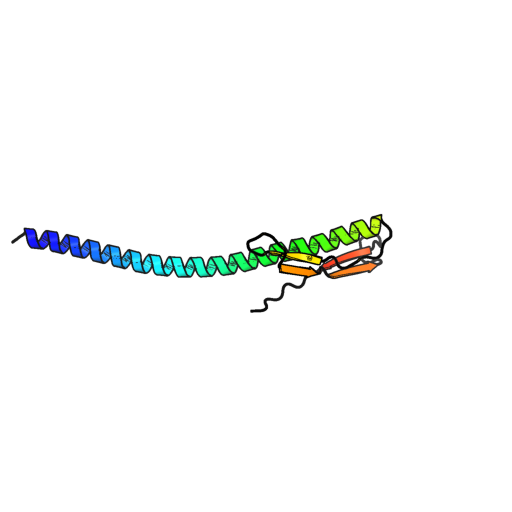504 -15.181 1.00 85.06 93 VAL A N 1
ATOM 712 C CA . VAL A 1 93 ? 11.554 11.474 -15.660 1.00 85.06 93 VAL A CA 1
ATOM 713 C C . VAL A 1 93 ? 12.871 10.758 -15.929 1.00 85.06 93 VAL A C 1
ATOM 715 O O . VAL A 1 93 ? 13.415 10.088 -15.049 1.00 85.06 93 VAL A O 1
ATOM 718 N N . SER A 1 94 ? 13.403 10.923 -17.141 1.00 83.81 94 SER A N 1
ATOM 719 C CA . SER A 1 94 ? 14.709 10.399 -17.542 1.00 83.81 94 SER A CA 1
ATOM 720 C C . SER A 1 94 ? 15.751 11.511 -17.625 1.00 83.81 94 SER A C 1
ATOM 722 O O . SER A 1 94 ? 15.498 12.559 -18.219 1.00 83.81 94 SER A O 1
ATOM 724 N N . THR A 1 95 ? 16.950 11.266 -17.105 1.00 85.69 95 THR A N 1
ATOM 725 C CA . THR A 1 95 ? 18.093 12.180 -17.219 1.00 85.69 95 THR A CA 1
ATOM 726 C C . THR A 1 95 ? 19.288 11.424 -17.789 1.00 85.69 95 THR A C 1
ATOM 728 O O . THR A 1 95 ? 19.816 10.507 -17.155 1.00 85.69 95 THR A O 1
ATOM 731 N N . ALA A 1 96 ? 19.703 11.788 -19.004 1.00 83.06 96 ALA A N 1
ATOM 732 C CA . ALA A 1 96 ? 20.850 11.180 -19.673 1.00 83.06 96 ALA A CA 1
ATOM 733 C C . ALA A 1 96 ? 22.158 11.508 -18.934 1.00 83.06 96 ALA A C 1
ATOM 735 O O . ALA A 1 96 ? 22.325 12.620 -18.435 1.00 83.06 96 ALA A O 1
ATOM 736 N N . GLY A 1 97 ? 23.078 10.543 -18.847 1.00 82.50 97 GLY A N 1
ATOM 737 C CA . GLY A 1 97 ? 24.409 10.743 -18.260 1.00 82.50 97 GLY A CA 1
ATOM 738 C C . GLY A 1 97 ? 24.452 10.934 -16.738 1.00 82.50 97 GLY A C 1
ATOM 739 O O . GLY A 1 97 ? 25.526 11.146 -16.187 1.00 82.50 97 GLY A O 1
ATOM 740 N N . ALA A 1 98 ? 23.310 10.859 -16.049 1.00 85.56 98 ALA A N 1
ATOM 741 C CA . ALA A 1 98 ? 23.215 11.060 -14.601 1.00 85.56 98 ALA A CA 1
ATOM 742 C C . ALA A 1 98 ? 23.340 9.761 -13.779 1.00 85.56 98 ALA A C 1
ATOM 744 O O . ALA A 1 98 ? 23.302 9.806 -12.549 1.00 85.56 98 ALA A O 1
ATOM 745 N N . GLY A 1 99 ? 23.421 8.604 -14.438 1.00 79.62 99 GLY A N 1
ATOM 746 C CA . GLY A 1 99 ? 23.624 7.302 -13.811 1.00 79.62 99 GLY A CA 1
ATOM 747 C C . GLY A 1 99 ? 25.101 6.881 -13.770 1.00 79.62 99 GLY A C 1
ATOM 748 O O . GLY A 1 99 ? 25.946 7.476 -14.447 1.00 79.62 99 GLY A O 1
ATOM 749 N N . PRO A 1 100 ? 25.441 5.833 -12.997 1.00 79.94 100 PRO A N 1
ATOM 750 C CA . PRO A 1 100 ? 26.796 5.288 -12.949 1.00 79.94 100 PRO A CA 1
ATOM 751 C C . PRO A 1 100 ? 27.304 4.920 -14.349 1.00 79.94 100 PRO A C 1
ATOM 753 O O . PRO A 1 100 ? 26.579 4.304 -15.132 1.00 79.94 100 PRO A O 1
ATOM 756 N N . GLY A 1 101 ? 28.536 5.312 -14.680 1.00 85.31 101 GLY A N 1
ATOM 757 C CA . GLY A 1 101 ? 29.134 5.032 -15.991 1.00 85.31 101 GLY A CA 1
ATOM 758 C C . GLY A 1 101 ? 28.510 5.793 -17.170 1.00 85.31 101 GLY A C 1
ATOM 759 O O . GLY A 1 101 ? 28.638 5.339 -18.301 1.00 85.31 101 GLY A O 1
ATOM 760 N N . GLY A 1 102 ? 27.815 6.916 -16.933 1.00 81.56 102 GLY A N 1
ATOM 761 C CA . GLY A 1 102 ? 27.186 7.713 -18.000 1.00 81.56 102 GLY A CA 1
ATOM 762 C C . GLY A 1 102 ? 25.852 7.143 -18.494 1.00 81.56 102 GLY A C 1
ATOM 763 O O . GLY A 1 102 ? 25.343 7.550 -19.537 1.00 81.56 102 GLY A O 1
ATOM 764 N N . THR A 1 103 ? 25.273 6.208 -17.739 1.00 81.44 103 THR A N 1
ATOM 765 C CA . THR A 1 103 ? 23.958 5.623 -18.017 1.00 81.44 103 THR A CA 1
ATOM 766 C C . THR A 1 103 ? 22.828 6.627 -17.774 1.00 81.44 103 THR A C 1
ATOM 768 O O . THR A 1 103 ? 22.986 7.638 -17.084 1.00 81.44 103 THR A O 1
ATOM 771 N N . THR A 1 104 ? 21.658 6.367 -18.356 1.00 82.19 104 THR A N 1
ATOM 772 C CA . THR A 1 104 ? 20.459 7.175 -18.108 1.00 82.19 104 THR A CA 1
ATOM 773 C C . THR A 1 104 ? 19.886 6.845 -16.735 1.00 82.19 104 THR A C 1
ATOM 775 O O . THR A 1 104 ? 19.611 5.685 -16.432 1.00 82.19 104 THR A O 1
ATOM 778 N N . ARG A 1 105 ? 19.649 7.869 -15.914 1.00 82.88 105 ARG A N 1
ATOM 779 C CA . ARG A 1 105 ? 18.896 7.728 -14.667 1.00 82.88 105 ARG A CA 1
ATOM 780 C C . ARG A 1 105 ? 17.407 7.877 -14.956 1.00 82.88 105 ARG A C 1
ATOM 782 O O . ARG A 1 105 ? 17.005 8.831 -15.618 1.00 82.88 105 ARG A O 1
ATOM 789 N N . ILE A 1 106 ? 16.601 6.969 -14.421 1.00 85.69 106 ILE A N 1
ATOM 790 C CA . ILE A 1 106 ? 15.138 7.030 -14.467 1.00 85.69 106 ILE A CA 1
ATOM 791 C C . ILE A 1 106 ? 14.658 7.264 -13.042 1.00 85.69 106 ILE A C 1
ATOM 793 O O . ILE A 1 106 ? 15.092 6.568 -12.126 1.00 85.69 106 ILE A O 1
ATOM 797 N N . ASN A 1 107 ? 13.779 8.240 -12.850 1.00 85.62 107 ASN A N 1
ATOM 798 C CA . ASN A 1 107 ? 13.059 8.414 -11.600 1.00 85.62 107 ASN A CA 1
ATOM 799 C C . ASN A 1 107 ? 11.562 8.376 -11.903 1.00 85.62 107 ASN A C 1
ATOM 801 O O . ASN A 1 107 ? 11.073 9.171 -12.706 1.00 85.62 107 ASN A O 1
ATOM 805 N N . SER A 1 108 ? 10.843 7.480 -11.239 1.00 86.25 108 SER A N 1
ATOM 806 C CA . SER A 1 108 ? 9.386 7.481 -11.217 1.00 86.25 108 SER A CA 1
ATOM 807 C C . SER A 1 108 ? 8.895 8.112 -9.922 1.00 86.25 108 SER A C 1
ATOM 809 O O . SER A 1 108 ? 9.446 7.884 -8.845 1.00 86.25 108 SER A O 1
ATOM 811 N N . THR A 1 109 ? 7.871 8.948 -10.026 1.00 84.62 109 THR A N 1
ATOM 812 C CA . THR A 1 109 ? 7.246 9.614 -8.885 1.00 84.62 109 THR A CA 1
ATOM 813 C C . THR A 1 109 ? 5.736 9.537 -9.013 1.00 84.62 109 THR A C 1
ATOM 815 O O . THR A 1 109 ? 5.176 9.489 -10.104 1.00 84.62 109 THR A O 1
ATOM 818 N N . THR A 1 110 ? 5.030 9.500 -7.891 1.00 84.25 110 THR A N 1
ATOM 819 C CA . THR A 1 110 ? 3.566 9.540 -7.882 1.00 84.25 110 THR A CA 1
ATOM 820 C C . THR A 1 110 ? 3.126 10.488 -6.794 1.00 84.25 110 THR A C 1
ATOM 822 O O . THR A 1 110 ? 3.503 10.333 -5.632 1.00 84.25 110 THR A O 1
ATOM 825 N N . ASN A 1 111 ? 2.322 11.479 -7.170 1.00 78.81 111 ASN A N 1
ATOM 826 C CA . ASN A 1 111 ? 1.769 12.401 -6.200 1.00 78.81 111 ASN A CA 1
ATOM 827 C C . ASN A 1 111 ? 0.477 11.824 -5.603 1.00 78.81 111 ASN A C 1
ATOM 829 O O . ASN A 1 111 ? -0.502 11.579 -6.315 1.00 78.81 111 ASN A O 1
ATOM 833 N N . TYR A 1 112 ? 0.471 11.619 -4.288 1.00 71.00 112 TYR A N 1
ATOM 834 C CA . TYR A 1 112 ? -0.677 11.123 -3.532 1.00 71.00 112 TYR A CA 1
ATOM 835 C C . TYR A 1 112 ? -1.123 12.169 -2.492 1.00 71.00 112 TYR A C 1
ATOM 837 O O . TYR A 1 112 ? -1.206 11.891 -1.302 1.00 71.00 112 TYR A O 1
ATOM 845 N N . VAL A 1 113 ? -1.388 13.409 -2.929 1.00 63.50 113 VAL A N 1
ATOM 846 C CA . VAL A 1 113 ? -1.893 14.467 -2.028 1.00 63.50 113 VAL A CA 1
ATOM 847 C C . VAL A 1 113 ? -3.216 14.043 -1.379 1.00 63.50 113 VAL A C 1
ATOM 849 O O . VAL A 1 113 ? -4.105 13.510 -2.050 1.00 63.50 113 VAL A O 1
ATOM 852 N N . MET A 1 114 ? -3.332 14.292 -0.070 1.00 52.44 114 MET A N 1
ATOM 853 C CA . MET A 1 114 ? -4.581 14.211 0.689 1.00 52.44 114 MET A CA 1
ATOM 854 C C . MET A 1 114 ? -5.540 15.297 0.188 1.00 52.44 114 MET A C 1
ATOM 856 O O . MET A 1 114 ? -5.412 16.452 0.583 1.00 52.44 114 MET A O 1
ATOM 860 N N . ASN A 1 115 ? -6.495 14.941 -0.668 1.00 48.12 115 ASN A N 1
ATOM 861 C CA . ASN A 1 115 ? -7.709 15.742 -0.793 1.00 48.12 115 ASN A CA 1
ATOM 862 C C . ASN A 1 115 ? -8.698 15.182 0.228 1.00 48.12 115 ASN A C 1
ATOM 864 O O . ASN A 1 115 ? -9.133 14.037 0.088 1.00 48.12 115 ASN A O 1
ATOM 868 N N . TRP A 1 116 ? -8.927 15.962 1.282 1.00 45.16 116 TRP A N 1
ATOM 869 C CA . TRP A 1 116 ? -9.972 15.741 2.279 1.00 45.16 116 TRP A CA 1
ATOM 870 C C . TRP A 1 116 ? -11.340 16.027 1.670 1.00 45.16 116 TRP A C 1
ATOM 872 O O . TRP A 1 116 ? -11.429 17.012 0.900 1.00 45.16 116 TRP A O 1
#

Secondary structure (DSSP, 8-state):
-HHHHHHHHHHHHHHHHHHHHHHHHHHHHHHHHHHHHHHHHHHHHHHHHHHHHHHHHHHHHHHHHT-PPP--EEEEEE-TTS-EEEEEE-EEEEETT-SGGGPPEEEEE-------

Radius of gyration: 28.23 Å; chains: 1; bounding box: 61×26×86 Å

pLDDT: mean 83.55, std 10.18, range [45.16, 95.12]

Foldseek 3Di:
DVVVVVVVVVVVVVVVVVVVVVVVVVVVVVVVVVVVVVVVVVVQVVLQVVLQVVQVVQVVVCVVVVHDRDFDWDQRDADPVRHGPDIWTWDKDWDALPDPPRHIDIGTGTDDDDDD

Sequence (116 aa):
MKLFSDRALAILNMLIFCVIFTVLSGVILALVSSHTRQMETNIRRTKAFYVSEAGNVASYDSFRRNVAFSNPSVEWSFNAAGNPTATKPAAVVSTAGAGPGGTTRINSTTNYVMNW